Protein AF-A0A0F8XF94-F1 (afdb_monomer)

Solvent-accessible surface area (backbone atoms only — not comparable to full-atom values): 5107 Å² total; per-residue (Å²): 136,84,78,80,56,71,65,59,57,53,52,53,53,52,52,52,54,56,50,55,68,62,60,73,72,68,69,76,78,81,85,74,92,72,83,95,60,74,73,42,68,35,84,55,64,46,78,40,70,50,69,59,96,84,44,72,47,95,57,69,43,82,43,60,45,71,41,78,43,67,67,81,80,82,88,128

Foldseek 3Di:
DDDDDPVVVVVVVVVVVVCVVVPPPPPPPDDDDDDDADKDFFQAWDFAWDADPNDTDPGTDTDGGRDIDGPDPDDD

Organism: NCBI:txid412755

Sequence (76 aa):
MRQPTRWKLLAATLIVLLGCASGCWRQRTRTVLIPPGEPVQLAEPIEAYIYVDGVKSENRVMLPGGWWVLPEPEDD

Radius of gyration: 24.12 Å; Cα contacts (8 Å, |Δi|>4): 60; chains: 1; bounding box: 24×52×68 Å

Structure (mmCIF, N/CA/C/O backbone):
data_AF-A0A0F8XF94-F1
#
_entry.id   AF-A0A0F8XF94-F1
#
loop_
_atom_site.group_PDB
_atom_site.id
_atom_site.type_symbol
_atom_site.label_atom_id
_atom_site.label_alt_id
_atom_site.label_comp_id
_atom_site.label_as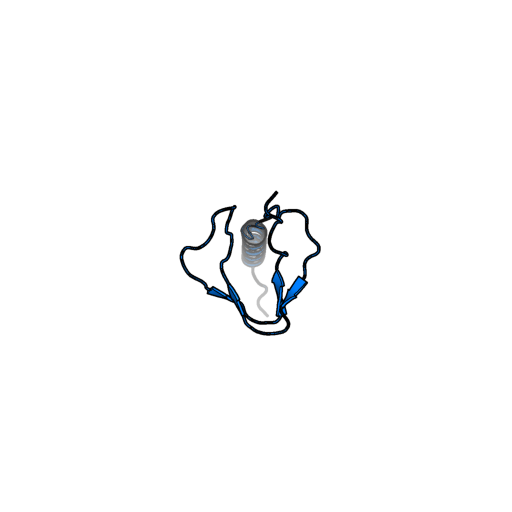ym_id
_atom_site.label_entity_id
_atom_site.label_seq_id
_atom_site.pdbx_PDB_ins_code
_atom_site.Cartn_x
_atom_site.Cartn_y
_atom_site.Cartn_z
_atom_site.occupancy
_atom_site.B_iso_or_equiv
_atom_site.auth_seq_id
_atom_site.auth_comp_id
_atom_site.auth_asym_id
_atom_site.auth_atom_id
_atom_site.pdbx_PDB_model_num
ATOM 1 N N . MET A 1 1 ? -13.195 35.020 45.500 1.00 46.81 1 MET A N 1
ATOM 2 C CA . MET A 1 1 ? -13.004 34.674 44.072 1.00 46.81 1 MET A CA 1
ATOM 3 C C . MET A 1 1 ? -12.023 35.676 43.466 1.00 46.81 1 MET A C 1
ATOM 5 O O . MET A 1 1 ? -12.361 36.846 43.373 1.00 46.81 1 MET A O 1
ATOM 9 N N . ARG A 1 2 ? -10.774 35.275 43.175 1.00 57.31 2 ARG A N 1
ATOM 10 C CA . ARG A 1 2 ? -9.744 36.166 42.600 1.00 57.31 2 ARG A CA 1
ATOM 11 C C . ARG A 1 2 ? -9.907 36.188 41.081 1.00 57.31 2 ARG A C 1
ATOM 13 O O . ARG A 1 2 ? -9.705 35.156 40.449 1.00 57.31 2 ARG A O 1
ATOM 20 N N . GLN A 1 3 ? -10.283 37.331 40.509 1.00 63.31 3 GLN A N 1
ATOM 21 C CA . GLN A 1 3 ? -10.364 37.468 39.055 1.00 63.31 3 GLN A CA 1
ATOM 22 C C . GLN A 1 3 ? -8.974 37.257 38.426 1.00 63.31 3 GLN A C 1
ATOM 24 O O . GLN A 1 3 ? -7.985 37.788 38.947 1.00 63.31 3 GLN A O 1
ATOM 29 N N . PRO A 1 4 ? -8.861 36.480 37.335 1.00 57.38 4 PRO A N 1
ATOM 30 C CA . PRO A 1 4 ? -7.605 36.356 36.616 1.00 57.38 4 PRO A CA 1
ATOM 31 C C . PRO A 1 4 ? -7.243 37.720 36.026 1.00 57.38 4 PRO A C 1
ATOM 33 O O . PRO A 1 4 ? -8.016 38.347 35.306 1.00 57.38 4 PRO A O 1
ATOM 36 N N . THR A 1 5 ? -6.058 38.202 36.382 1.00 69.38 5 THR A N 1
ATOM 37 C CA . THR A 1 5 ? -5.513 39.473 35.917 1.00 69.38 5 THR A CA 1
ATOM 38 C C . THR A 1 5 ? -5.416 39.481 34.387 1.00 69.38 5 THR A C 1
ATOM 40 O O . THR A 1 5 ? -5.025 38.483 33.787 1.00 69.38 5 THR A O 1
ATOM 43 N N . ARG A 1 6 ? -5.785 40.606 33.751 1.00 74.12 6 ARG A N 1
ATOM 44 C CA . ARG A 1 6 ? -5.975 40.772 32.288 1.00 74.12 6 ARG A CA 1
ATOM 45 C C . ARG A 1 6 ? -4.847 40.189 31.420 1.00 74.12 6 ARG A C 1
ATOM 47 O O . ARG A 1 6 ? -5.110 39.714 30.322 1.00 74.12 6 ARG A O 1
ATOM 54 N N . TRP A 1 7 ? -3.613 40.158 31.924 1.00 73.75 7 TRP A N 1
ATOM 55 C CA . TRP A 1 7 ? -2.459 39.566 31.239 1.00 73.75 7 TRP A CA 1
ATOM 56 C C . TRP A 1 7 ? -2.563 38.043 31.048 1.00 73.75 7 TRP A C 1
ATOM 58 O O . TRP A 1 7 ? -2.118 37.528 30.028 1.00 73.75 7 TRP A O 1
ATOM 68 N N . LYS A 1 8 ? -3.202 37.323 31.981 1.00 76.44 8 LYS A N 1
ATOM 69 C CA . LYS A 1 8 ? -3.422 35.871 31.882 1.00 76.44 8 LYS A CA 1
ATOM 70 C C . LYS A 1 8 ? -4.397 35.525 30.761 1.00 76.44 8 LYS A C 1
ATOM 72 O O . LYS A 1 8 ? -4.211 34.523 30.083 1.00 76.44 8 LYS A O 1
ATOM 77 N N . LEU A 1 9 ? -5.405 36.374 30.553 1.00 76.38 9 LEU A N 1
ATOM 78 C CA . LEU A 1 9 ? -6.360 36.225 29.455 1.00 76.38 9 LEU A CA 1
ATOM 79 C C . LEU A 1 9 ? -5.686 36.501 28.107 1.00 76.38 9 LEU A C 1
ATOM 81 O O . LEU A 1 9 ? -5.860 35.726 27.176 1.00 76.38 9 LEU A O 1
ATOM 85 N N . LEU A 1 10 ? -4.848 37.539 28.022 1.00 81.25 10 LEU A N 1
ATOM 86 C CA . LEU A 1 10 ? -4.091 37.845 26.802 1.00 81.25 10 LEU A CA 1
ATOM 87 C C . LEU A 1 10 ? -3.091 36.738 26.438 1.00 81.25 10 LEU A C 1
ATOM 89 O O . LEU A 1 10 ? -3.000 36.355 25.274 1.00 81.25 10 LEU A O 1
ATOM 93 N N . ALA A 1 11 ? -2.383 36.188 27.4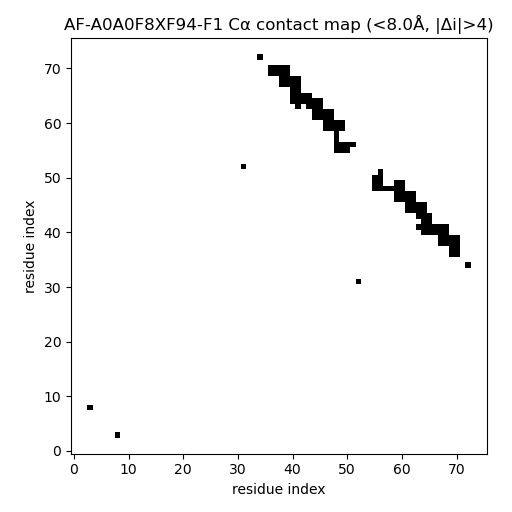28 1.00 80.12 11 ALA A N 1
ATOM 94 C CA . ALA A 1 11 ? -1.457 35.078 27.216 1.00 80.12 11 ALA A CA 1
ATOM 95 C C . ALA A 1 11 ? -2.180 33.810 26.729 1.00 80.12 11 ALA A C 1
ATOM 97 O O . ALA A 1 11 ? -1.711 33.156 25.800 1.00 80.12 11 ALA A O 1
ATOM 98 N N . 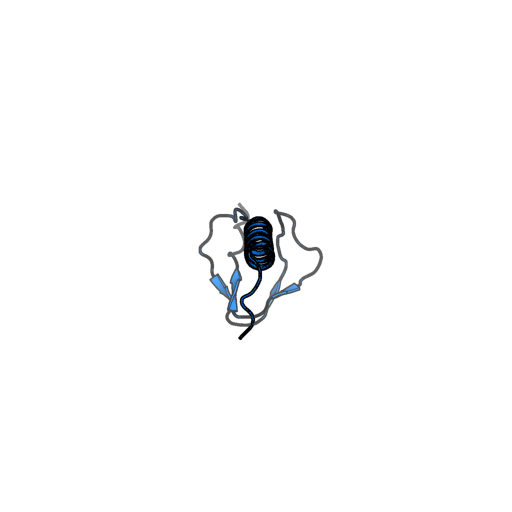ALA A 1 12 ? -3.344 33.492 27.306 1.00 80.62 12 ALA A N 1
ATOM 99 C CA . ALA A 1 12 ? -4.149 32.351 26.877 1.00 80.62 12 ALA A CA 1
ATOM 100 C C . ALA A 1 12 ? -4.627 32.497 25.421 1.00 80.62 12 ALA A C 1
ATOM 102 O O . ALA A 1 12 ? -4.508 31.554 24.641 1.00 80.62 12 ALA A O 1
ATOM 103 N N . THR A 1 13 ? -5.094 33.686 25.027 1.00 80.25 13 THR A N 1
ATOM 104 C CA . THR A 1 13 ? -5.523 33.954 23.646 1.00 80.25 13 THR A CA 1
ATOM 105 C C . THR A 1 13 ? -4.374 33.809 22.646 1.00 80.25 13 THR A C 1
ATOM 107 O O . THR A 1 13 ? -4.558 33.232 21.576 1.00 80.25 13 THR A O 1
ATOM 110 N N . LEU A 1 14 ? -3.173 34.283 22.995 1.00 81.31 14 LEU A N 1
ATOM 111 C CA . LEU A 1 14 ? -2.001 34.188 22.121 1.00 81.31 14 LEU A CA 1
ATOM 112 C C . LEU A 1 14 ? -1.588 32.726 21.869 1.00 81.31 14 LEU A C 1
ATOM 114 O O . LEU A 1 14 ? -1.289 32.354 20.737 1.00 81.31 14 LEU A O 1
ATOM 118 N N . ILE A 1 15 ? -1.621 31.884 22.908 1.00 79.81 15 ILE A N 1
ATOM 119 C CA . ILE A 1 15 ? -1.270 30.457 22.815 1.00 79.81 15 ILE A CA 1
ATOM 120 C C . ILE A 1 15 ? -2.241 29.709 21.894 1.00 79.81 15 ILE A C 1
ATOM 122 O O . ILE A 1 15 ? -1.805 28.916 21.061 1.00 79.81 15 ILE A O 1
ATOM 126 N N . VAL A 1 16 ? -3.544 29.986 22.000 1.00 77.06 16 VAL A N 1
ATOM 127 C CA . VAL A 1 16 ? -4.560 29.362 21.136 1.00 77.06 16 VAL A CA 1
ATOM 128 C C . VAL A 1 16 ? -4.345 29.747 19.671 1.00 77.06 16 VAL A C 1
ATOM 130 O O . VAL A 1 16 ? -4.363 28.879 18.801 1.00 77.06 16 VAL A O 1
ATOM 133 N N . LEU A 1 17 ? -4.063 31.022 19.390 1.00 70.88 17 LEU A N 1
ATOM 134 C CA . LEU A 1 17 ? -3.827 31.497 18.023 1.00 70.88 17 LEU A CA 1
ATOM 135 C C . LEU A 1 17 ? -2.579 30.863 17.387 1.00 70.88 17 LEU A C 1
ATOM 137 O O . LEU A 1 17 ? -2.636 30.422 16.238 1.00 70.88 17 LEU A O 1
ATOM 141 N N . LEU A 1 18 ? -1.474 30.751 18.133 1.00 69.94 18 LEU A N 1
ATOM 142 C CA . LEU A 1 18 ? -0.262 30.071 17.655 1.00 69.94 18 LEU A CA 1
ATOM 143 C C . LEU A 1 18 ? -0.454 28.554 17.483 1.00 69.94 18 LEU A C 1
ATOM 145 O O . LEU A 1 18 ? 0.096 27.965 16.548 1.00 69.94 18 LEU A O 1
ATOM 149 N N . GLY A 1 19 ? -1.252 27.915 18.342 1.00 65.81 19 GLY A N 1
ATOM 150 C CA . GLY A 1 19 ? -1.591 26.493 18.224 1.00 65.81 19 GLY A CA 1
ATOM 151 C C . GLY A 1 19 ? -2.427 26.186 16.979 1.00 65.81 19 GLY A C 1
ATOM 152 O O . GLY A 1 19 ? -2.140 25.236 16.254 1.00 65.81 19 GLY A O 1
ATOM 153 N N . CYS A 1 20 ? -3.414 27.027 16.663 1.00 63.22 20 CYS A N 1
ATOM 154 C CA . CYS A 1 20 ? -4.238 26.855 15.465 1.00 63.22 20 CYS A CA 1
ATOM 155 C C . CYS A 1 20 ? -3.455 27.115 14.167 1.00 63.22 20 CYS A C 1
ATOM 157 O O . CYS A 1 20 ? -3.627 26.379 13.196 1.00 63.22 20 CYS A O 1
ATOM 159 N N . ALA A 1 21 ? -2.552 28.103 14.152 1.00 61.59 21 ALA A N 1
ATOM 160 C CA . ALA A 1 21 ? -1.718 28.393 12.982 1.00 61.59 21 ALA A CA 1
ATOM 161 C C . ALA A 1 21 ? -0.700 27.275 12.673 1.00 61.59 21 ALA A C 1
ATOM 163 O O . ALA A 1 21 ? -0.345 27.059 11.517 1.00 61.59 21 ALA A O 1
ATOM 164 N N . SER A 1 22 ? -0.253 26.534 13.692 1.00 59.84 22 SER A N 1
ATOM 165 C CA . SER A 1 22 ? 0.688 25.415 13.533 1.00 59.84 22 SER A CA 1
ATOM 166 C C . SER A 1 22 ? 0.014 24.054 13.300 1.00 59.84 22 SER A C 1
ATOM 168 O O . SER A 1 22 ? 0.662 23.140 12.784 1.00 59.84 22 SER A O 1
ATOM 170 N N . GLY A 1 23 ? -1.276 23.913 13.628 1.00 55.12 23 GLY A N 1
ATOM 171 C CA . GLY A 1 23 ? -2.026 22.656 13.516 1.00 55.12 23 GLY A CA 1
ATOM 172 C C . GLY A 1 23 ? -2.599 22.349 12.126 1.00 55.12 23 GLY A C 1
ATOM 173 O O . GLY A 1 23 ? -2.609 21.188 11.724 1.00 55.12 23 GLY A O 1
ATOM 174 N N . CYS A 1 24 ? -3.029 23.359 11.361 1.00 55.69 24 CYS A N 1
ATOM 175 C CA . CYS A 1 24 ? -3.754 23.133 10.097 1.00 55.69 24 CYS A CA 1
ATOM 176 C C . CYS A 1 24 ? -2.864 23.052 8.843 1.00 55.69 24 CYS A C 1
ATOM 178 O O . CYS A 1 24 ? -3.335 22.652 7.785 1.00 55.69 24 CYS A O 1
ATOM 180 N N . TRP A 1 25 ? -1.582 23.421 8.930 1.00 50.53 25 TRP A N 1
ATOM 181 C CA . TRP A 1 25 ? -0.665 23.432 7.775 1.00 50.53 25 TRP A CA 1
ATOM 182 C C . TRP A 1 25 ? 0.282 22.235 7.695 1.00 50.53 25 TRP A C 1
ATOM 184 O O . TRP A 1 25 ? 0.938 22.036 6.675 1.00 50.53 25 TRP A O 1
ATOM 194 N N . ARG A 1 26 ? 0.367 21.410 8.746 1.00 54.50 26 ARG A N 1
ATOM 195 C CA . ARG A 1 26 ? 1.303 20.274 8.779 1.00 54.50 26 ARG A CA 1
ATOM 196 C C . ARG A 1 26 ? 0.697 18.948 8.321 1.00 54.50 26 ARG A C 1
ATOM 198 O O . ARG A 1 26 ? 1.415 17.958 8.192 1.00 54.50 26 ARG A O 1
ATOM 205 N N . GLN A 1 27 ? -0.598 18.926 8.022 1.00 56.56 27 GLN A N 1
ATOM 206 C CA . GLN A 1 27 ? -1.254 17.791 7.384 1.00 56.56 27 GLN A CA 1
ATOM 207 C C . GLN A 1 27 ? -0.944 17.849 5.890 1.00 56.56 27 GLN A C 1
ATOM 209 O O . GLN A 1 27 ? -1.678 18.417 5.092 1.00 56.56 27 GLN A O 1
ATOM 214 N N . ARG A 1 28 ? 0.221 17.307 5.538 1.00 55.88 28 ARG A N 1
ATOM 215 C CA . ARG A 1 28 ? 0.685 17.094 4.169 1.00 55.88 28 ARG A CA 1
ATOM 216 C C . ARG A 1 28 ? -0.296 16.147 3.470 1.00 55.88 28 ARG A C 1
ATOM 218 O O . ARG A 1 28 ? -0.108 14.935 3.494 1.00 55.88 28 ARG A O 1
ATOM 225 N N . THR A 1 29 ? -1.368 16.684 2.900 1.00 56.81 29 THR A N 1
ATOM 226 C CA . THR A 1 29 ? -2.281 15.955 2.021 1.00 56.81 29 THR A CA 1
ATOM 227 C C . THR A 1 29 ? -1.484 15.519 0.796 1.00 56.81 29 THR A C 1
ATOM 229 O O . THR A 1 29 ? -1.146 16.319 -0.073 1.00 56.81 29 THR A O 1
ATOM 232 N N . ARG A 1 30 ? -1.078 14.246 0.771 1.00 52.97 30 ARG A N 1
ATOM 233 C CA . ARG A 1 30 ? -0.380 13.646 -0.367 1.00 52.97 30 ARG A CA 1
ATOM 234 C C . ARG A 1 30 ? -1.436 13.243 -1.391 1.00 52.97 30 ARG A C 1
ATOM 236 O O . ARG A 1 30 ? -2.013 12.168 -1.289 1.00 52.97 30 ARG A O 1
ATOM 243 N N . THR A 1 31 ? -1.697 14.117 -2.353 1.00 53.91 31 THR A N 1
ATOM 244 C CA . THR A 1 31 ? -2.514 13.780 -3.521 1.00 53.91 31 THR A CA 1
ATOM 245 C C . THR A 1 31 ? -1.618 13.054 -4.518 1.00 53.91 31 THR A C 1
ATOM 247 O O . THR A 1 31 ? -0.706 13.658 -5.077 1.00 53.91 31 THR A O 1
ATOM 250 N N . VAL A 1 32 ? -1.827 11.752 -4.696 1.00 58.16 32 VAL A N 1
ATOM 251 C CA . VAL A 1 32 ? -1.143 10.962 -5.728 1.00 58.16 32 VAL A CA 1
ATOM 252 C C . VAL A 1 32 ? -2.126 10.782 -6.878 1.00 58.16 32 VAL A C 1
ATOM 254 O O . VAL A 1 32 ? -3.238 10.308 -6.660 1.00 58.16 32 VAL A O 1
ATOM 257 N N . LEU A 1 33 ? -1.738 11.208 -8.082 1.00 51.97 33 LEU A N 1
ATOM 258 C CA . LEU A 1 33 ? -2.486 10.920 -9.303 1.00 51.97 33 LEU A CA 1
ATOM 259 C C . LEU A 1 33 ? -2.270 9.442 -9.631 1.00 51.97 33 LEU A C 1
ATOM 261 O O . LEU A 1 33 ? -1.135 9.036 -9.874 1.00 51.97 33 LEU A O 1
ATOM 265 N N . ILE A 1 34 ? -3.335 8.649 -9.590 1.00 55.12 34 ILE A N 1
ATOM 266 C CA . ILE A 1 34 ? -3.271 7.208 -9.837 1.00 55.12 34 ILE A CA 1
ATOM 267 C C . ILE A 1 34 ? -3.874 6.919 -11.230 1.00 55.12 34 ILE A C 1
ATOM 269 O O . ILE A 1 34 ? -4.863 7.575 -11.570 1.00 55.12 34 ILE A O 1
ATOM 273 N N . PRO A 1 35 ? -3.270 6.036 -12.062 1.00 62.88 35 PRO A N 1
ATOM 274 C CA . PRO A 1 35 ? -3.744 5.696 -13.411 1.00 62.88 35 PRO A CA 1
ATOM 275 C C . PRO A 1 35 ? -5.239 5.341 -13.502 1.00 62.88 35 PRO A C 1
ATOM 277 O O . PRO A 1 35 ? -5.841 4.930 -12.509 1.00 62.88 35 PRO A O 1
ATOM 280 N N . PRO A 1 36 ? -5.851 5.508 -14.690 1.00 61.47 36 PRO A N 1
ATOM 281 C CA . PRO A 1 36 ? -7.272 5.262 -14.886 1.00 61.47 36 PRO A CA 1
ATOM 282 C C . PRO A 1 36 ? -7.601 3.776 -14.714 1.00 61.47 36 PRO A C 1
ATOM 28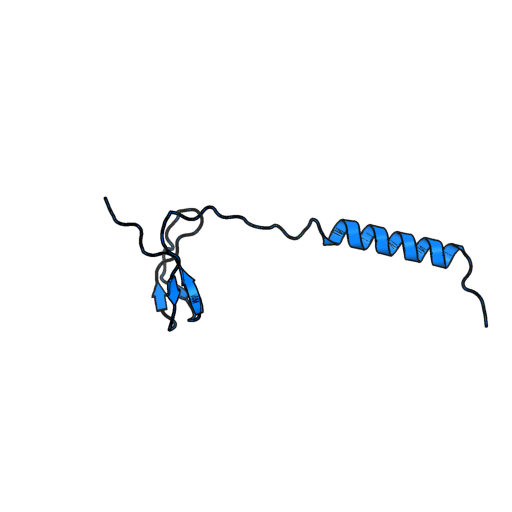4 O O . PRO A 1 36 ? -7.006 2.912 -15.346 1.00 61.47 36 PRO A O 1
ATOM 287 N N . GLY A 1 37 ? -8.580 3.503 -13.862 1.00 67.56 37 GLY A N 1
ATOM 288 C CA . GLY A 1 37 ? -9.151 2.188 -13.604 1.00 67.56 37 GLY A CA 1
ATOM 289 C C . GLY A 1 37 ? -10.259 2.341 -12.567 1.00 67.56 37 GLY A C 1
ATOM 290 O O . GLY A 1 37 ? -10.229 3.278 -11.763 1.00 67.56 37 GLY A O 1
ATOM 291 N N . GLU A 1 38 ? -11.267 1.473 -12.595 1.00 77.81 38 GLU A N 1
ATOM 292 C CA . GLU A 1 38 ? -12.273 1.461 -11.533 1.00 77.81 38 GLU A CA 1
ATOM 293 C C . GLU A 1 38 ? -11.624 0.883 -10.264 1.00 77.81 38 GLU A C 1
ATOM 295 O O . GLU A 1 38 ? -11.090 -0.228 -10.311 1.00 77.81 38 GLU A O 1
ATOM 300 N N . PRO A 1 39 ? -11.581 1.626 -9.142 1.00 82.38 39 PRO A N 1
ATOM 301 C CA . PRO A 1 39 ? -10.980 1.118 -7.920 1.00 82.38 39 PRO A CA 1
ATOM 302 C C . PRO A 1 39 ? -11.780 -0.084 -7.415 1.00 82.38 39 PRO A C 1
ATOM 304 O O . PRO A 1 39 ? -13.005 -0.032 -7.315 1.00 82.38 39 PRO A O 1
ATOM 307 N N . VAL A 1 40 ? -11.079 -1.153 -7.050 1.00 85.31 40 VAL A N 1
ATOM 308 C CA . VAL A 1 40 ? -11.670 -2.371 -6.492 1.00 85.31 40 VAL A CA 1
ATOM 309 C C . VAL A 1 40 ? -11.269 -2.524 -5.032 1.00 85.31 40 VAL A C 1
ATOM 311 O O . VAL A 1 40 ? -10.165 -2.155 -4.628 1.00 85.31 40 VAL A O 1
ATOM 314 N N . GLN A 1 41 ? -12.173 -3.064 -4.220 1.00 88.81 41 GLN A N 1
ATOM 315 C CA . GLN A 1 41 ? -11.901 -3.337 -2.814 1.00 88.81 41 GLN A CA 1
ATOM 316 C C . GLN A 1 41 ? -11.499 -4.800 -2.630 1.00 88.81 41 GLN A C 1
ATOM 318 O O . GLN A 1 41 ? -12.186 -5.708 -3.098 1.00 88.81 41 GLN A O 1
ATOM 323 N N . LEU A 1 42 ? -10.401 -5.036 -1.916 1.00 89.50 42 LEU A N 1
ATOM 324 C CA . LEU A 1 42 ? -9.955 -6.381 -1.571 1.00 89.50 42 LEU A CA 1
ATOM 325 C C . LEU A 1 42 ? -10.931 -7.021 -0.579 1.00 89.50 42 LEU A C 1
ATOM 327 O O . LEU A 1 42 ? -11.172 -6.468 0.491 1.00 89.50 42 LEU A O 1
ATOM 331 N N . ALA A 1 43 ? -11.472 -8.193 -0.902 1.00 90.75 43 ALA A N 1
ATOM 332 C CA . ALA A 1 43 ? -12.335 -8.932 0.022 1.00 90.75 43 ALA A CA 1
ATOM 333 C C . ALA A 1 43 ? -11.525 -9.606 1.146 1.00 90.75 43 ALA A C 1
ATOM 335 O O . ALA A 1 43 ? -11.919 -9.581 2.310 1.00 90.75 43 ALA A O 1
ATOM 336 N N . GLU A 1 44 ? -10.364 -10.160 0.801 1.00 95.31 44 GLU A N 1
ATOM 337 C CA . GLU A 1 44 ? -9.481 -10.909 1.697 1.00 95.31 44 GLU A CA 1
ATOM 338 C C . GLU A 1 44 ? -8.038 -10.390 1.584 1.00 95.31 44 GLU A C 1
ATOM 340 O O . GLU A 1 44 ? -7.709 -9.713 0.605 1.00 95.31 44 GLU A O 1
ATOM 345 N N . PRO A 1 45 ? -7.163 -10.664 2.571 1.00 95.62 45 PRO A N 1
ATOM 346 C CA . PRO A 1 45 ? -5.752 -10.317 2.469 1.00 95.62 45 PRO A CA 1
ATOM 347 C C . PRO A 1 45 ? -5.059 -11.039 1.308 1.00 95.62 45 PRO A C 1
ATOM 349 O O . PRO A 1 45 ? -5.241 -12.242 1.131 1.00 95.62 45 PRO A O 1
ATOM 352 N N . ILE A 1 46 ? -4.216 -10.327 0.558 1.00 93.25 46 ILE A N 1
ATOM 353 C CA . ILE A 1 46 ? -3.473 -10.879 -0.586 1.00 93.25 46 ILE A CA 1
ATOM 354 C C . ILE A 1 46 ? -1.988 -10.524 -0.518 1.00 93.25 46 ILE A C 1
ATOM 356 O O . ILE A 1 46 ? -1.606 -9.513 0.063 1.00 93.25 46 ILE A O 1
ATOM 360 N N . GLU A 1 47 ? -1.141 -11.331 -1.154 1.00 95.00 47 GLU A N 1
ATOM 361 C CA . GLU A 1 47 ? 0.289 -11.054 -1.298 1.00 95.00 47 GLU A CA 1
ATOM 362 C C . GLU A 1 47 ? 0.604 -10.600 -2.735 1.00 95.00 47 GLU A C 1
ATOM 364 O O . GLU A 1 47 ? 0.584 -11.399 -3.679 1.00 95.00 47 GLU A O 1
ATOM 369 N N . ALA A 1 48 ? 0.899 -9.307 -2.905 1.00 90.31 48 ALA A N 1
ATOM 370 C CA . ALA A 1 48 ? 1.040 -8.665 -4.214 1.00 90.31 48 ALA A CA 1
ATOM 371 C C . ALA A 1 48 ? 2.228 -7.691 -4.274 1.00 90.31 48 ALA A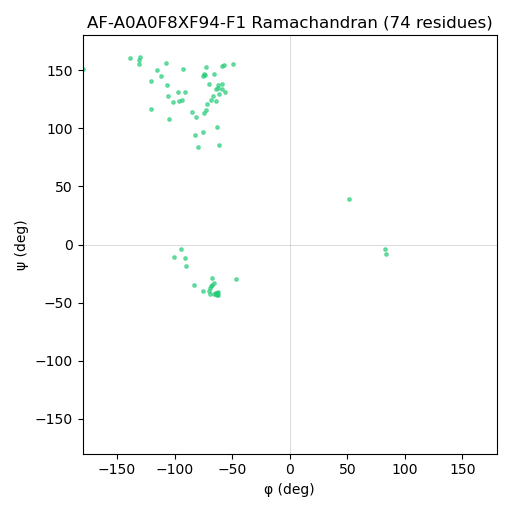 C 1
ATOM 373 O O . ALA A 1 48 ? 2.728 -7.224 -3.250 1.00 90.31 48 ALA A O 1
ATOM 374 N N . TYR A 1 49 ? 2.686 -7.378 -5.488 1.00 91.25 49 TYR A N 1
ATOM 375 C CA . TYR A 1 49 ? 3.595 -6.253 -5.706 1.00 91.25 49 TYR A CA 1
ATOM 376 C C . TYR A 1 49 ? 2.822 -4.941 -5.614 1.00 91.25 49 TYR A C 1
ATOM 378 O O . TYR A 1 49 ? 1.673 -4.865 -6.042 1.00 91.25 49 TYR A O 1
ATOM 386 N N . ILE A 1 50 ? 3.467 -3.904 -5.092 1.00 89.44 50 ILE A N 1
ATOM 387 C CA . ILE A 1 50 ? 2.889 -2.561 -5.033 1.00 89.44 50 ILE A CA 1
ATOM 388 C C . ILE A 1 50 ? 3.699 -1.608 -5.899 1.00 89.44 50 ILE A C 1
ATOM 390 O O . ILE A 1 50 ? 4.909 -1.773 -6.053 1.00 89.44 50 ILE A O 1
ATOM 394 N N . TYR A 1 51 ? 3.030 -0.590 -6.432 1.00 85.94 51 TYR A N 1
ATOM 395 C CA . TYR A 1 51 ? 3.678 0.514 -7.127 1.00 85.94 51 TYR A CA 1
ATOM 396 C C . TYR A 1 51 ? 3.661 1.749 -6.231 1.00 85.94 51 TYR A C 1
ATOM 398 O O . TYR A 1 51 ? 2.608 2.157 -5.741 1.00 85.94 51 TYR A O 1
ATOM 406 N N . VAL A 1 52 ? 4.825 2.357 -6.020 1.00 82.62 52 VAL A N 1
ATOM 407 C CA . VAL A 1 52 ? 4.965 3.623 -5.292 1.00 82.62 52 VAL A CA 1
ATOM 408 C C . VAL A 1 52 ? 5.608 4.624 -6.236 1.00 82.62 52 VAL A C 1
ATOM 410 O O . VAL A 1 52 ? 6.727 4.410 -6.691 1.00 82.62 52 VAL A O 1
ATOM 413 N N . ASP A 1 53 ? 4.878 5.692 -6.569 1.00 81.81 53 ASP A N 1
ATOM 414 C CA . ASP A 1 53 ? 5.313 6.714 -7.533 1.00 81.81 53 ASP A CA 1
ATOM 415 C C . ASP A 1 53 ? 5.788 6.104 -8.878 1.00 81.81 53 ASP A C 1
ATOM 417 O O . ASP A 1 53 ? 6.781 6.531 -9.462 1.00 81.81 53 ASP A O 1
ATOM 421 N N . GLY A 1 54 ? 5.088 5.063 -9.353 1.00 81.25 54 GLY A N 1
ATOM 422 C CA . GLY A 1 54 ? 5.393 4.352 -10.604 1.00 81.25 54 GLY A CA 1
ATO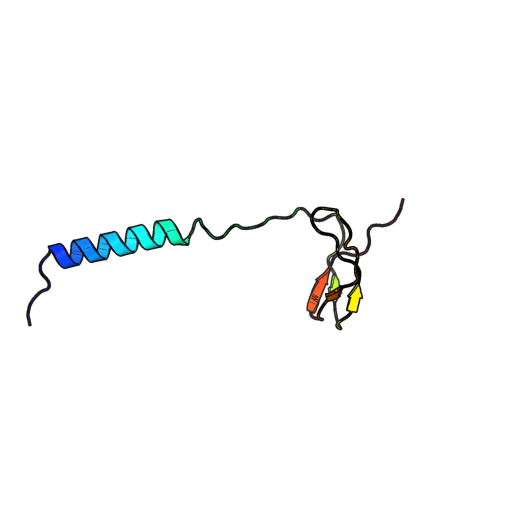M 423 C C . GLY A 1 54 ? 6.482 3.277 -10.500 1.00 81.25 54 GLY A C 1
ATOM 424 O O . GLY A 1 54 ? 6.711 2.553 -11.465 1.00 81.25 54 GLY A O 1
ATOM 425 N N . VAL A 1 55 ? 7.127 3.116 -9.342 1.00 83.88 55 VAL A N 1
ATOM 426 C CA . VAL A 1 55 ? 8.173 2.106 -9.126 1.00 83.88 55 VAL A CA 1
ATOM 427 C C . VAL A 1 55 ? 7.578 0.860 -8.472 1.00 83.88 55 VAL A C 1
ATOM 429 O O . VAL A 1 55 ? 6.984 0.946 -7.396 1.00 83.88 55 VAL A O 1
ATOM 432 N N . LYS A 1 56 ? 7.753 -0.302 -9.113 1.00 88.94 56 LYS A N 1
ATOM 433 C CA . LYS A 1 56 ? 7.338 -1.611 -8.584 1.00 88.94 56 LYS A CA 1
ATOM 434 C C . LYS A 1 56 ? 8.212 -2.017 -7.393 1.00 88.94 56 LYS A C 1
ATOM 436 O O . LYS A 1 56 ? 9.430 -1.862 -7.438 1.00 88.94 56 LYS A O 1
ATOM 441 N N . SER A 1 57 ? 7.606 -2.570 -6.346 1.00 91.25 57 SER A N 1
ATOM 442 C CA . SER A 1 57 ? 8.331 -3.128 -5.203 1.00 91.25 57 SER A CA 1
ATOM 443 C C . SER A 1 57 ? 9.156 -4.364 -5.584 1.00 91.25 57 SER A C 1
ATOM 445 O O . SER A 1 57 ? 8.748 -5.166 -6.420 1.00 91.25 57 SER A O 1
ATOM 447 N N . GLU A 1 58 ? 10.304 -4.556 -4.928 1.00 94.44 58 GLU A N 1
ATOM 448 C CA . GLU A 1 58 ? 11.151 -5.745 -5.133 1.00 94.44 58 GLU A CA 1
ATOM 449 C C . GLU A 1 58 ? 10.507 -7.017 -4.571 1.00 94.44 58 GLU A C 1
ATOM 451 O O . GLU A 1 58 ? 10.558 -8.085 -5.179 1.00 94.44 58 GLU A O 1
ATOM 456 N N . ASN A 1 59 ? 9.870 -6.887 -3.408 1.00 94.62 59 ASN A N 1
ATOM 457 C CA . ASN A 1 59 ? 9.193 -7.976 -2.719 1.00 94.62 59 ASN A CA 1
ATOM 458 C C . ASN A 1 59 ? 7.682 -7.814 -2.817 1.00 94.62 59 ASN A C 1
ATOM 460 O O . ASN A 1 59 ? 7.161 -6.700 -2.968 1.00 94.62 59 ASN A O 1
ATOM 464 N N . ARG A 1 60 ? 6.981 -8.938 -2.684 1.00 93.38 60 ARG A N 1
ATOM 465 C CA . ARG A 1 60 ? 5.545 -8.907 -2.452 1.00 93.38 60 ARG A CA 1
ATOM 466 C C . ARG A 1 60 ? 5.269 -8.464 -1.020 1.00 93.38 60 ARG A C 1
ATOM 468 O O . ARG A 1 60 ? 6.043 -8.737 -0.104 1.00 93.38 60 ARG A O 1
ATOM 475 N N . VAL A 1 61 ? 4.173 -7.741 -0.851 1.00 93.81 61 VAL A N 1
ATOM 476 C CA . VAL A 1 61 ? 3.717 -7.218 0.431 1.00 93.81 61 VAL A CA 1
ATOM 477 C C . VAL A 1 61 ? 2.332 -7.785 0.702 1.00 93.81 61 VAL A C 1
ATOM 479 O O . VAL A 1 61 ? 1.511 -7.903 -0.210 1.00 93.81 61 VAL A O 1
ATOM 482 N N . MET A 1 62 ? 2.074 -8.140 1.959 1.00 95.75 62 MET A N 1
ATOM 483 C CA . MET A 1 62 ? 0.742 -8.543 2.392 1.00 95.75 62 MET A CA 1
ATOM 484 C C . MET A 1 62 ? 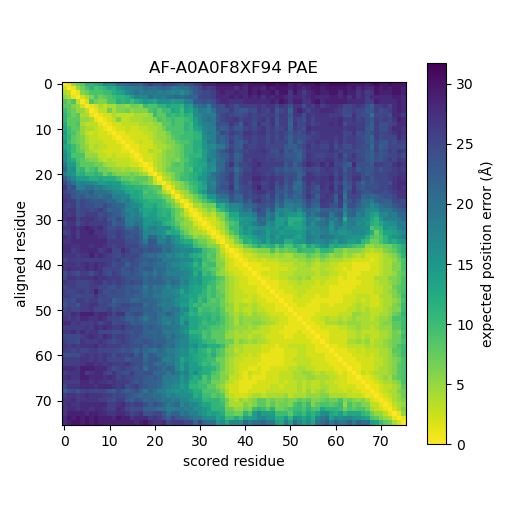-0.148 -7.302 2.493 1.00 95.75 62 MET A C 1
ATOM 486 O O . MET A 1 62 ? 0.083 -6.420 3.323 1.00 95.75 62 MET A O 1
ATOM 490 N N . LEU A 1 63 ? -1.142 -7.231 1.613 1.00 92.88 63 LEU A N 1
ATOM 491 C CA . LEU A 1 63 ? -2.180 -6.216 1.609 1.00 92.88 63 LEU A CA 1
ATOM 492 C C . LEU A 1 63 ? -3.379 -6.757 2.381 1.00 92.88 63 LEU A C 1
ATOM 494 O O . LEU A 1 63 ? -3.880 -7.827 2.037 1.00 92.88 63 LEU A O 1
ATOM 498 N N . PRO A 1 64 ? -3.855 -6.060 3.420 1.00 92.56 64 PRO A N 1
ATOM 499 C CA . PRO A 1 64 ? -5.006 -6.523 4.173 1.00 92.56 64 PRO A CA 1
ATOM 500 C C . PRO A 1 64 ? -6.297 -6.356 3.360 1.00 92.56 64 PRO A C 1
ATOM 502 O O . PRO A 1 64 ? -6.433 -5.450 2.534 1.00 92.56 64 PRO A O 1
ATOM 505 N N . GLY A 1 65 ? -7.278 -7.211 3.652 1.00 92.81 65 GLY A N 1
ATOM 506 C CA . GLY A 1 65 ? -8.636 -7.049 3.139 1.00 92.81 65 GLY A CA 1
ATOM 507 C C . GLY A 1 65 ? -9.234 -5.689 3.525 1.00 92.81 65 GLY A C 1
ATOM 508 O O . GLY A 1 65 ? -8.846 -5.060 4.514 1.00 92.81 65 GLY A O 1
ATOM 509 N N . GLY A 1 66 ? -10.179 -5.221 2.720 1.00 88.88 66 GLY A N 1
ATOM 510 C CA . GLY A 1 66 ? -10.842 -3.927 2.850 1.00 88.88 66 GLY A CA 1
ATOM 511 C C . GLY A 1 66 ? -10.077 -2.752 2.235 1.00 88.88 66 GLY A C 1
ATOM 512 O O . GLY A 1 66 ? -10.641 -1.659 2.151 1.00 88.88 66 GLY A O 1
ATOM 513 N N . TRP A 1 67 ?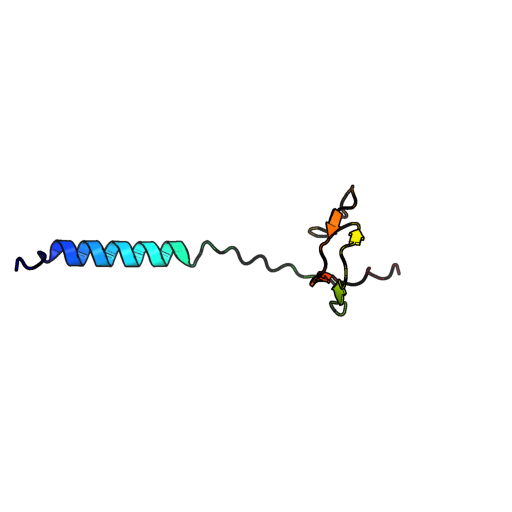 -8.831 -2.948 1.792 1.00 89.50 67 TRP A N 1
ATOM 514 C CA . TRP A 1 67 ? -8.069 -1.922 1.079 1.00 89.50 67 TRP A CA 1
ATOM 515 C C . TRP A 1 67 ? -8.562 -1.750 -0.353 1.00 89.50 67 TRP A C 1
ATOM 517 O O . TRP A 1 67 ? -8.986 -2.706 -1.000 1.00 89.50 67 TRP A O 1
ATOM 527 N N . TRP A 1 68 ? -8.484 -0.515 -0.838 1.00 86.94 68 TRP A N 1
ATOM 528 C CA . TRP A 1 68 ? -8.778 -0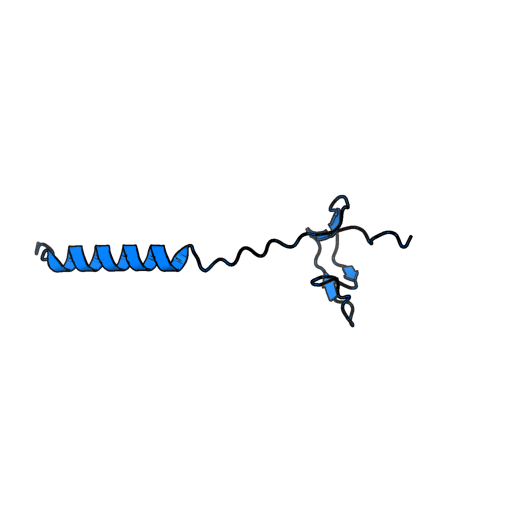.178 -2.223 1.00 86.94 68 TRP A CA 1
ATOM 529 C C . TRP A 1 68 ? -7.504 -0.265 -3.050 1.00 86.94 68 TRP A C 1
ATOM 531 O O . TRP A 1 68 ? -6.469 0.283 -2.667 1.00 86.94 68 TRP A O 1
ATOM 541 N N . VAL A 1 69 ? -7.595 -0.949 -4.181 1.00 87.50 69 VAL A N 1
ATOM 542 C CA . VAL A 1 69 ? -6.513 -1.107 -5.148 1.00 87.50 69 VAL A CA 1
ATOM 543 C C . VAL A 1 69 ? -7.033 -0.777 -6.538 1.00 87.50 69 VAL A C 1
ATOM 545 O O . VAL A 1 69 ? -8.238 -0.797 -6.787 1.00 87.50 69 VAL A O 1
ATOM 548 N N . LEU A 1 70 ? -6.122 -0.456 -7.445 1.00 84.69 70 LEU A N 1
ATOM 549 C CA . LEU A 1 70 ? -6.456 -0.405 -8.860 1.00 84.69 70 LEU A CA 1
ATOM 550 C C . LEU A 1 70 ? -6.163 -1.752 -9.512 1.00 84.69 70 LEU A C 1
ATOM 552 O O . LEU A 1 70 ? -5.255 -2.454 -9.053 1.00 84.69 70 LEU A O 1
ATOM 556 N N . PRO A 1 71 ? -6.909 -2.100 -10.569 1.00 73.88 71 PRO A N 1
ATOM 557 C CA . PRO A 1 71 ? -6.556 -3.223 -11.418 1.00 73.88 71 PRO A CA 1
ATOM 558 C C . PRO A 1 71 ? -5.160 -3.022 -12.017 1.00 73.88 71 PRO A C 1
ATOM 560 O O . PRO A 1 71 ? -4.672 -1.896 -12.151 1.00 73.88 71 PRO A O 1
ATOM 563 N N . GLU A 1 72 ? -4.511 -4.140 -12.335 1.00 71.25 72 GLU A N 1
ATOM 564 C CA . GLU A 1 72 ? -3.235 -4.129 -13.044 1.00 71.25 72 GLU A CA 1
ATOM 565 C C . GLU A 1 72 ? -3.413 -3.355 -14.362 1.00 71.25 72 GLU A C 1
ATOM 567 O O . GLU A 1 72 ? -4.418 -3.572 -15.047 1.00 71.25 72 GLU A O 1
ATOM 572 N N . PRO A 1 73 ? -2.519 -2.404 -14.690 1.00 67.50 73 PRO A N 1
ATOM 573 C CA . PRO A 1 73 ? -2.570 -1.755 -15.993 1.00 67.50 73 PRO A CA 1
ATOM 574 C C . PRO A 1 73 ? -2.416 -2.828 -17.078 1.00 67.50 73 PRO A C 1
ATOM 576 O O . PRO A 1 73 ? -1.560 -3.700 -16.950 1.00 67.50 73 PRO A O 1
ATOM 579 N N . GLU A 1 74 ? -3.257 -2.789 -18.113 1.00 63.72 74 GLU A N 1
ATOM 580 C CA . GLU A 1 74 ? -3.107 -3.681 -19.265 1.00 63.72 74 GLU A CA 1
ATOM 581 C C . GLU A 1 74 ? -1.750 -3.400 -19.938 1.00 63.72 74 GLU A C 1
ATOM 583 O O . GLU A 1 74 ? -1.401 -2.243 -20.184 1.00 63.72 74 GLU A O 1
ATOM 588 N N . ASP A 1 75 ? -0.963 -4.451 -20.180 1.00 60.72 75 ASP A N 1
ATOM 589 C CA . ASP A 1 75 ? 0.261 -4.363 -20.977 1.00 60.72 75 ASP A CA 1
ATOM 590 C C . ASP A 1 75 ? -0.144 -4.250 -22.464 1.00 60.72 75 ASP A C 1
ATOM 592 O O . ASP A 1 75 ? -0.450 -5.265 -23.093 1.00 60.72 75 ASP A O 1
ATOM 596 N N . ASP A 1 76 ? -0.189 -3.025 -23.003 1.00 54.81 76 ASP A N 1
ATOM 597 C CA . ASP A 1 76 ? -0.305 -2.745 -24.452 1.00 54.81 76 ASP A CA 1
ATOM 598 C C . ASP A 1 76 ? 0.986 -3.098 -25.224 1.00 54.81 76 ASP A C 1
ATOM 600 O O . ASP A 1 76 ? 2.093 -2.700 -24.778 1.00 54.81 76 ASP A O 1
#

Mean predicted aligned error: 14.96 Å

Secondary structure (DSSP, 8-state):
--PPPHHHHHHHHHHHHHHHHHHSS----------SS--EE-SS-EEE--EETTEEPSS-EEEPTT-EEPPPPP--

Nearest PDB structures (foldseek):
  8gme-assembly2_D  TM=3.227E-01  e=1.009E+00  Tequatrovirus
  8wr4-assembly1_B  TM=2.765E-01  e=8.877E-01  Chryseobacterium
  6ptj-assembly1_A  TM=2.757E-01  e=5.702E+00  Saccharomyces cerevisiae

pLDDT: mean 75.47, std 14.57, range [46.81, 95.75]